Protein AF-A0A969KGZ0-F1 (afdb_monomer_lite)

Foldseek 3Di:
DPVQVVVVVPDDVVLLVVQLCLLVCQACVVVDDVVVNCVVPPDPDDPQKDKDKHKDAQQDKEKEFEDPVQLVFKWKKKWKAASSRRTPDIDIDNDGIDIDPGGRGTIMMMIIIGTPDPPFADWDWDDDDNYIYIDGD

Sequence (137 aa):
MIFYHHLLNQKNWFYLSLHWYIYSILKWQEHLPPNFVRAEYLPVGATHTEFFYDAVPAGAPINIHLDPAIVENYDVYFNVYDRSSLPISWCTLNQIDFTAPALTVKSTYLLRVRTKDQSVPQVQFTRQNYGVTIVPA

Radius of gyration: 15.12 Å; chains: 1; bounding box: 38×38×40 Å

pLDDT: mean 87.17, std 10.46, range [48.09, 96.94]

Structure (mmCIF, N/CA/C/O backbone):
data_AF-A0A969KGZ0-F1
#
_entry.id   AF-A0A969KGZ0-F1
#
loop_
_atom_site.group_PDB
_atom_site.id
_atom_site.type_symbol
_atom_site.label_atom_id
_atom_site.label_alt_id
_atom_site.label_comp_id
_atom_site.label_asym_id
_atom_site.label_entity_id
_atom_site.label_seq_id
_atom_site.pdbx_PDB_ins_code
_atom_site.Cartn_x
_atom_site.Cartn_y
_atom_site.Cartn_z
_atom_site.occupancy
_atom_site.B_iso_or_equiv
_atom_site.auth_seq_id
_atom_site.auth_comp_id
_atom_site.auth_asym_id
_atom_site.auth_atom_id
_atom_site.pdbx_PDB_model_num
ATOM 1 N N . MET A 1 1 ? -2.478 19.642 1.927 1.00 48.09 1 MET A N 1
ATOM 2 C CA . MET A 1 1 ? -2.622 18.764 3.114 1.00 48.09 1 MET A CA 1
ATOM 3 C C . MET A 1 1 ? -3.906 19.011 3.933 1.00 48.09 1 MET A C 1
ATOM 5 O O . MET A 1 1 ? -4.177 18.228 4.826 1.00 48.09 1 MET A O 1
ATOM 9 N N . ILE A 1 2 ? -4.724 20.039 3.635 1.00 48.47 2 ILE A N 1
ATOM 10 C CA . ILE A 1 2 ? -5.893 20.443 4.459 1.00 48.47 2 ILE A CA 1
ATOM 11 C C . ILE A 1 2 ? -7.194 19.682 4.105 1.00 48.47 2 ILE A C 1
ATOM 13 O O . ILE A 1 2 ? -8.065 19.513 4.950 1.00 48.47 2 ILE A O 1
ATOM 17 N N . PHE A 1 3 ? -7.322 19.163 2.880 1.00 53.72 3 PHE A N 1
ATOM 18 C CA . PHE A 1 3 ? -8.579 18.578 2.385 1.00 53.72 3 PHE A CA 1
ATOM 19 C C . PHE A 1 3 ? -9.013 17.289 3.116 1.00 53.72 3 PHE A C 1
ATOM 21 O O . PHE A 1 3 ? -10.181 17.139 3.464 1.00 53.72 3 PHE A O 1
ATOM 28 N N . TYR A 1 4 ? -8.084 16.375 3.416 1.00 56.34 4 TYR A N 1
ATOM 29 C CA . TYR A 1 4 ? -8.428 15.063 3.987 1.00 56.34 4 TYR A CA 1
ATOM 30 C C . TYR A 1 4 ? -8.767 15.087 5.482 1.00 56.34 4 TYR A C 1
ATOM 32 O O . TYR A 1 4 ? -9.544 14.254 5.947 1.00 56.34 4 TYR A O 1
ATOM 40 N N . HIS A 1 5 ? -8.274 16.081 6.228 1.00 57.88 5 HIS A N 1
ATOM 41 C CA . HIS A 1 5 ? -8.606 16.227 7.648 1.00 57.88 5 HIS A CA 1
ATOM 42 C C . HIS A 1 5 ? -10.106 16.455 7.881 1.00 57.88 5 HIS A C 1
ATOM 44 O O . HIS A 1 5 ? -10.659 15.955 8.859 1.00 57.88 5 HIS A O 1
ATOM 50 N N . HIS A 1 6 ? -10.788 17.146 6.962 1.00 59.81 6 HIS A N 1
ATOM 51 C CA . HIS A 1 6 ? -12.235 17.346 7.050 1.00 59.81 6 HIS A CA 1
ATOM 52 C C . HIS A 1 6 ? -13.035 16.065 6.769 1.00 59.81 6 HIS A C 1
ATOM 54 O O . HIS A 1 6 ? -14.076 15.868 7.389 1.00 59.81 6 HIS A O 1
ATOM 60 N N . LEU A 1 7 ? -12.542 15.179 5.896 1.00 63.97 7 LEU A N 1
ATOM 61 C CA . LEU A 1 7 ? -13.186 13.897 5.575 1.00 63.97 7 LEU A CA 1
ATOM 62 C C . LEU A 1 7 ? -13.104 12.905 6.738 1.00 63.97 7 LEU A C 1
ATOM 64 O O . LEU A 1 7 ? -14.107 12.286 7.085 1.00 63.97 7 LEU A O 1
ATOM 68 N N . LEU A 1 8 ? -11.945 12.806 7.395 1.00 65.50 8 LEU A N 1
ATOM 69 C CA . LEU A 1 8 ? -11.791 11.970 8.591 1.00 65.50 8 LEU A CA 1
ATOM 70 C C . LEU A 1 8 ? -12.700 12.433 9.742 1.00 65.50 8 LEU A C 1
ATOM 72 O O . LEU A 1 8 ? -13.220 11.600 10.479 1.00 65.50 8 LEU A O 1
ATOM 76 N N . ASN A 1 9 ? -12.965 13.738 9.855 1.00 67.38 9 ASN A N 1
ATOM 77 C CA . ASN A 1 9 ? -13.892 14.283 10.854 1.00 67.38 9 ASN A CA 1
ATOM 78 C C . ASN A 1 9 ? -15.374 13.994 10.556 1.00 67.38 9 ASN A C 1
ATOM 80 O O . ASN A 1 9 ? -16.205 14.141 11.448 1.00 67.38 9 ASN A O 1
ATOM 84 N N . GLN A 1 10 ? -15.721 13.561 9.339 1.00 69.62 10 GLN A N 1
ATOM 85 C CA . GLN A 1 10 ? -17.074 13.096 8.997 1.00 69.62 10 GLN A CA 1
ATOM 86 C C . GLN A 1 10 ? -17.260 11.588 9.209 1.00 69.62 10 GLN A C 1
ATOM 88 O O . GLN A 1 10 ? -18.325 11.042 8.906 1.00 69.62 10 GLN A O 1
ATOM 93 N N . LYS A 1 11 ? -16.243 10.905 9.749 1.00 76.06 11 LYS A N 1
ATOM 94 C CA . LYS A 1 11 ? -16.325 9.493 10.104 1.00 76.06 11 LYS A CA 1
ATOM 95 C C . LYS A 1 11 ? -17.457 9.272 11.100 1.00 76.06 11 LYS A C 1
ATOM 97 O O . LYS A 1 11 ? -17.410 9.709 12.246 1.00 76.06 11 LYS A O 1
ATOM 102 N N . ASN A 1 12 ? -18.465 8.541 10.655 1.00 80.12 12 ASN A N 1
ATOM 103 C CA . ASN A 1 12 ? -19.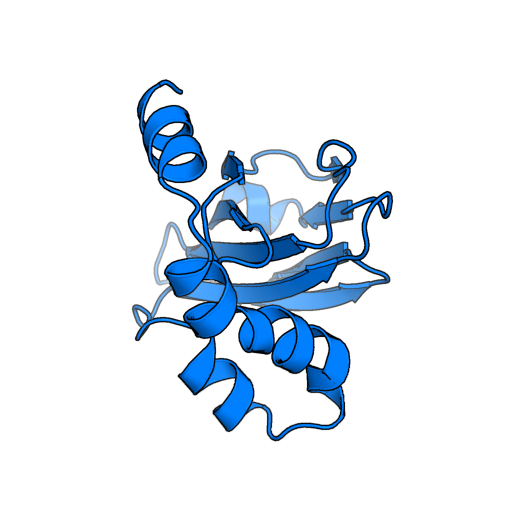613 8.158 11.455 1.00 80.12 12 ASN A CA 1
ATOM 104 C C . ASN A 1 12 ? -19.801 6.636 11.394 1.00 80.12 12 ASN A C 1
ATOM 106 O O . ASN A 1 12 ? -19.140 5.925 10.630 1.00 80.12 12 ASN A O 1
ATOM 110 N N . TRP A 1 13 ? -20.705 6.131 12.229 1.00 83.38 13 TRP A N 1
ATOM 111 C CA . TRP A 1 13 ? -21.014 4.705 12.282 1.00 83.38 13 TRP A CA 1
ATOM 112 C C . TRP A 1 13 ? -21.513 4.170 10.931 1.00 83.38 13 TRP A C 1
ATOM 114 O O . TRP A 1 13 ? -21.216 3.030 10.599 1.00 83.38 13 TRP A O 1
ATOM 124 N N . PHE A 1 14 ? -22.193 4.997 10.129 1.00 85.75 14 PHE A N 1
ATOM 125 C CA . PHE A 1 14 ? -22.711 4.620 8.816 1.00 85.75 14 PHE A CA 1
ATOM 126 C C . PHE A 1 14 ? -21.585 4.281 7.826 1.00 85.75 14 PHE A C 1
ATOM 128 O O . PHE A 1 14 ? -21.582 3.187 7.264 1.00 85.75 14 PHE A O 1
ATOM 135 N N . TYR A 1 15 ? -20.581 5.152 7.674 1.00 82.56 15 TYR A N 1
ATOM 136 C CA . TYR A 1 15 ? -19.416 4.875 6.820 1.00 82.56 15 TYR A CA 1
ATOM 137 C C . TYR A 1 15 ? -18.616 3.675 7.313 1.00 82.56 15 TYR A C 1
ATOM 139 O O . TYR A 1 15 ? -18.132 2.875 6.513 1.00 82.56 15 TYR A O 1
ATOM 147 N N . LEU A 1 16 ? -18.486 3.525 8.636 1.00 83.69 16 LEU A N 1
ATOM 148 C CA . LEU A 1 16 ? -17.863 2.337 9.200 1.00 83.69 16 LEU A CA 1
ATOM 149 C C . LEU A 1 16 ? -18.642 1.082 8.806 1.00 83.69 16 LEU A C 1
ATOM 151 O O . LEU A 1 16 ? -18.027 0.175 8.272 1.00 83.69 16 LEU 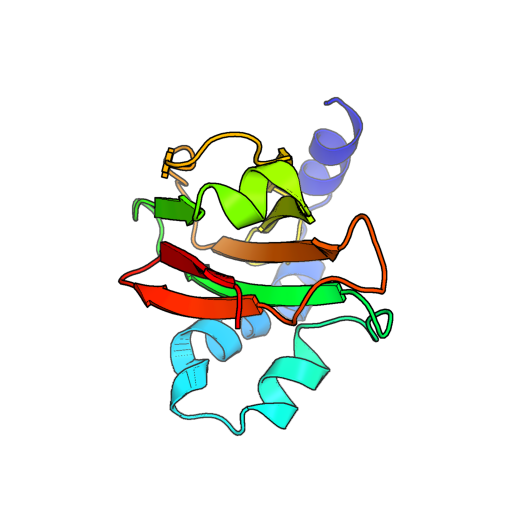A O 1
ATOM 155 N N . SER A 1 17 ? -19.959 1.032 9.008 1.00 84.69 17 SER A N 1
ATOM 156 C CA . SER A 1 17 ? -20.787 -0.123 8.647 1.00 84.69 17 SER A CA 1
ATOM 157 C C . SER A 1 17 ? -20.712 -0.461 7.160 1.00 84.69 17 SER A C 1
ATOM 159 O O . SER A 1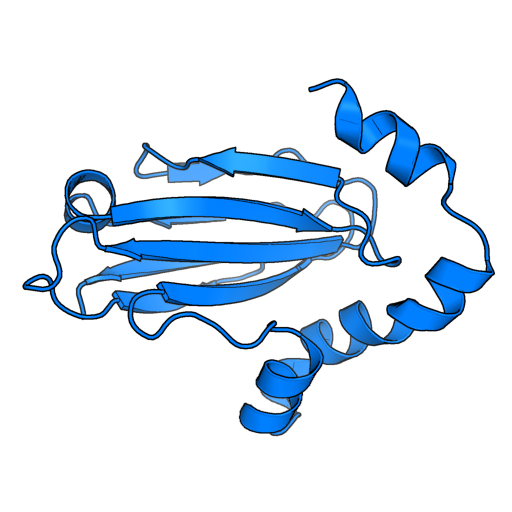 17 ? -20.603 -1.637 6.821 1.00 84.69 17 SER A O 1
ATOM 161 N N . LEU A 1 18 ? -20.717 0.551 6.288 1.00 86.75 18 LEU A N 1
ATOM 162 C CA . LEU A 1 18 ? -20.658 0.351 4.843 1.00 86.75 18 LEU A CA 1
ATOM 163 C C . LEU A 1 18 ? -19.312 -0.230 4.393 1.00 86.75 18 LEU A C 1
ATOM 165 O O . LEU A 1 18 ? -19.297 -1.137 3.573 1.00 86.75 18 LEU A O 1
ATOM 169 N N . HIS A 1 19 ? -18.192 0.249 4.940 1.00 87.12 19 HIS A N 1
ATOM 170 C CA . HIS A 1 19 ? -16.850 -0.123 4.468 1.00 87.12 19 HIS A CA 1
ATOM 171 C C . HIS A 1 19 ? -16.118 -1.140 5.349 1.00 87.12 19 HIS A C 1
ATOM 173 O O . HIS A 1 19 ? -15.042 -1.615 4.983 1.00 87.12 19 HIS A O 1
ATOM 179 N N . TRP A 1 20 ? -16.695 -1.537 6.488 1.00 86.62 20 TRP A N 1
ATOM 180 C CA . TRP A 1 20 ? -16.046 -2.424 7.460 1.00 86.62 20 TRP A CA 1
ATOM 181 C C . TRP A 1 20 ? -15.510 -3.717 6.832 1.00 86.62 20 TRP A C 1
ATOM 183 O O . TRP A 1 20 ? -14.469 -4.232 7.269 1.00 86.62 20 TRP A O 1
ATOM 193 N N . TYR A 1 21 ? -16.227 -4.227 5.825 1.00 89.75 21 TYR A N 1
ATOM 194 C CA . TYR A 1 21 ? -15.937 -5.477 5.136 1.00 89.75 21 TYR A CA 1
ATOM 195 C C . TYR A 1 21 ? -14.717 -5.393 4.205 1.00 89.75 21 TYR A C 1
ATOM 197 O O . TYR A 1 21 ? -14.072 -6.417 3.999 1.00 89.75 21 TYR A O 1
ATOM 205 N N . ILE A 1 22 ? -14.336 -4.206 3.716 1.00 91.00 22 ILE A N 1
ATOM 206 C CA . ILE A 1 22 ? -13.226 -4.026 2.763 1.00 91.00 22 ILE A CA 1
ATOM 207 C C . ILE A 1 22 ? -11.905 -4.521 3.352 1.00 91.00 22 ILE A C 1
ATOM 209 O O . ILE A 1 22 ? -11.198 -5.323 2.743 1.00 91.00 22 ILE A O 1
ATOM 213 N N . TYR A 1 23 ? -11.606 -4.117 4.590 1.00 91.81 23 TYR A N 1
ATOM 214 C CA . TYR A 1 23 ? -10.426 -4.611 5.302 1.00 91.81 23 TYR A CA 1
ATOM 215 C C . TYR A 1 23 ? -10.436 -6.140 5.428 1.00 91.81 23 TYR A C 1
ATOM 217 O O . TYR A 1 23 ? -9.398 -6.784 5.303 1.00 91.81 23 TYR A O 1
ATOM 225 N N . SER A 1 24 ? -11.607 -6.728 5.685 1.00 92.50 24 SER A N 1
ATOM 226 C CA . SER A 1 24 ? -11.751 -8.176 5.829 1.00 92.50 24 SER A CA 1
ATOM 227 C C . SER A 1 24 ? -11.526 -8.894 4.498 1.00 92.50 24 SER A C 1
ATOM 229 O O . SER A 1 24 ? -10.783 -9.869 4.479 1.00 92.50 24 SER A O 1
ATOM 231 N N . ILE A 1 25 ? -12.089 -8.393 3.393 1.00 92.88 25 ILE A N 1
ATOM 232 C CA . ILE A 1 25 ? -11.848 -8.939 2.049 1.00 92.88 25 ILE A CA 1
ATOM 233 C C . ILE A 1 25 ? -10.352 -8.937 1.740 1.00 92.88 25 ILE A C 1
ATOM 235 O O . ILE A 1 25 ? -9.807 -9.969 1.364 1.00 92.88 25 ILE A O 1
ATOM 239 N N . LEU A 1 26 ? -9.670 -7.808 1.953 1.00 91.88 26 LEU A N 1
ATOM 240 C CA . LEU A 1 26 ? -8.244 -7.704 1.653 1.00 91.88 26 LEU A CA 1
ATOM 241 C C . LEU A 1 26 ? -7.374 -8.561 2.571 1.00 91.88 26 LEU A C 1
ATOM 243 O O . LEU A 1 26 ? -6.404 -9.158 2.113 1.00 91.88 26 LEU A O 1
ATOM 247 N N . LYS A 1 27 ? -7.729 -8.674 3.853 1.00 92.38 27 LYS A N 1
ATOM 248 C CA . LYS A 1 27 ? -7.012 -9.543 4.790 1.00 92.38 27 LYS A CA 1
ATOM 249 C C . LYS A 1 27 ? -7.076 -11.017 4.374 1.00 92.38 27 LYS A C 1
ATOM 251 O O . LYS A 1 27 ? -6.123 -11.749 4.606 1.00 92.38 27 LYS A O 1
ATOM 256 N N . TRP A 1 28 ? -8.193 -11.446 3.794 1.00 90.75 28 TRP A N 1
ATOM 257 C CA . TRP A 1 28 ? -8.426 -12.833 3.390 1.00 90.75 28 TRP A CA 1
ATOM 258 C C . TRP A 1 28 ? -8.350 -13.028 1.872 1.00 90.75 28 TRP A C 1
ATOM 260 O O . TRP A 1 28 ? -8.855 -14.024 1.359 1.00 90.75 28 TRP A O 1
ATOM 270 N N . GLN A 1 29 ? -7.722 -12.099 1.145 1.00 91.06 29 GLN A N 1
ATOM 271 C CA . GLN A 1 29 ? -7.750 -12.087 -0.319 1.00 91.06 29 GLN A CA 1
ATOM 272 C C . GLN A 1 29 ? -7.132 -13.333 -0.965 1.00 91.06 29 GLN A C 1
ATOM 274 O O . GLN A 1 29 ? -7.557 -13.715 -2.046 1.00 91.06 29 GLN A O 1
ATOM 279 N N . GLU A 1 30 ? -6.196 -14.004 -0.288 1.00 88.81 30 GLU A N 1
ATOM 280 C CA . GLU A 1 30 ? -5.588 -15.265 -0.747 1.00 88.81 30 GLU A CA 1
ATOM 281 C C . GLU A 1 30 ? -6.580 -16.442 -0.772 1.00 88.81 30 GLU A C 1
ATOM 283 O O . GLU A 1 30 ? -6.362 -17.426 -1.473 1.00 88.81 30 GLU A O 1
ATOM 288 N N . HIS A 1 31 ? -7.691 -16.338 -0.037 1.00 91.56 31 HIS A N 1
ATOM 289 C CA . HIS A 1 31 ? -8.752 -17.348 0.012 1.00 91.56 31 HIS A CA 1
ATOM 290 C C . HIS A 1 31 ? -9.980 -16.974 -0.827 1.00 91.56 31 HIS A C 1
ATOM 292 O O . HIS A 1 31 ? -10.946 -17.736 -0.880 1.00 91.56 31 HIS A O 1
ATOM 298 N N . LEU A 1 32 ? -9.974 -15.795 -1.450 1.00 90.44 32 LEU A N 1
ATOM 299 C CA . LEU A 1 32 ? -11.083 -15.282 -2.244 1.00 90.44 32 LEU A CA 1
ATOM 300 C C . LEU A 1 32 ? -10.723 -15.300 -3.735 1.00 90.44 32 LEU A C 1
ATOM 302 O O . LEU A 1 32 ? -9.549 -15.209 -4.091 1.00 90.44 32 LEU A O 1
ATOM 306 N N . PRO A 1 33 ? -11.714 -15.372 -4.642 1.00 91.06 33 PRO A N 1
ATOM 307 C CA . PRO A 1 33 ? -11.451 -15.240 -6.068 1.00 91.06 33 PRO A CA 1
ATOM 308 C C . PRO A 1 33 ? -10.784 -13.884 -6.375 1.00 91.06 33 PRO A C 1
ATOM 310 O O . PRO A 1 33 ? -11.361 -12.846 -6.036 1.00 91.06 33 PRO A O 1
ATOM 313 N N . PRO A 1 34 ? -9.630 -13.846 -7.069 1.00 87.56 34 PRO A N 1
ATOM 314 C CA . PRO A 1 34 ? -8.916 -12.593 -7.337 1.00 87.56 34 PRO A CA 1
ATOM 315 C C . PRO A 1 34 ? -9.770 -11.547 -8.065 1.00 87.56 34 PRO A C 1
ATOM 317 O O . PRO A 1 34 ? -9.723 -10.361 -7.746 1.00 87.56 34 PRO A O 1
ATOM 320 N N . ASN A 1 35 ? -10.619 -11.993 -8.998 1.00 88.50 35 ASN A N 1
ATOM 321 C CA . ASN A 1 35 ? -11.530 -11.124 -9.747 1.00 88.50 35 ASN A CA 1
ATOM 322 C C . ASN A 1 35 ? -12.592 -10.467 -8.855 1.00 88.50 35 ASN A C 1
ATOM 324 O O . ASN A 1 35 ? -12.954 -9.321 -9.098 1.00 88.50 35 ASN A O 1
ATOM 328 N N . PHE A 1 36 ? -13.069 -11.172 -7.824 1.00 89.38 36 PHE A N 1
ATOM 329 C CA . PHE A 1 36 ? -14.029 -10.626 -6.864 1.00 89.38 36 PHE A CA 1
ATOM 330 C C . PHE A 1 36 ? -13.377 -9.526 -6.027 1.00 89.38 36 PHE A C 1
ATOM 332 O O . PHE A 1 36 ? -13.880 -8.409 -5.978 1.00 89.38 36 PHE A O 1
ATOM 339 N N . VAL A 1 37 ? -12.205 -9.809 -5.449 1.00 90.31 37 VAL A N 1
ATOM 340 C CA . VAL A 1 37 ? -11.453 -8.826 -4.654 1.00 90.31 37 VAL A CA 1
ATOM 341 C C . VAL A 1 37 ? -11.150 -7.574 -5.480 1.00 90.31 37 VAL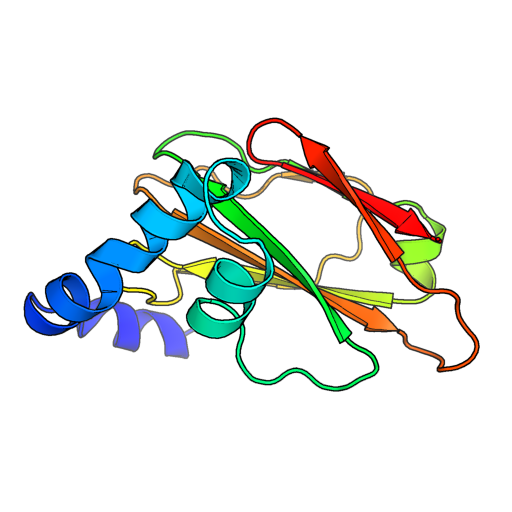 A C 1
ATOM 343 O O . VAL A 1 37 ? -11.336 -6.456 -5.005 1.00 90.31 37 VAL A O 1
ATOM 346 N N . ARG A 1 38 ? -10.721 -7.762 -6.733 1.00 89.12 38 ARG A N 1
ATOM 347 C CA . ARG A 1 38 ? -10.436 -6.671 -7.665 1.00 89.12 38 ARG A CA 1
ATOM 348 C C . ARG A 1 38 ? -11.677 -5.836 -7.977 1.00 89.12 38 ARG A C 1
ATOM 350 O O . ARG A 1 38 ? -11.571 -4.617 -7.959 1.00 89.12 38 ARG A O 1
ATOM 357 N N . ALA A 1 39 ? -12.813 -6.469 -8.266 1.00 87.88 39 ALA A N 1
ATOM 358 C CA . ALA A 1 39 ? -14.054 -5.773 -8.604 1.00 87.88 39 ALA A CA 1
ATOM 359 C C . ALA A 1 39 ? -14.624 -4.965 -7.428 1.00 87.88 39 ALA A C 1
ATOM 361 O O . ALA A 1 39 ? -15.159 -3.882 -7.640 1.00 87.88 39 ALA A O 1
ATOM 362 N N . GLU A 1 40 ? -14.485 -5.476 -6.203 1.00 89.25 40 GLU A N 1
ATOM 363 C CA . GLU A 1 40 ? -14.961 -4.796 -4.994 1.00 89.25 40 GLU A CA 1
ATOM 364 C C . GLU A 1 40 ? -14.036 -3.656 -4.554 1.00 89.25 40 GLU A C 1
ATOM 366 O O . GLU A 1 40 ? -14.500 -2.613 -4.096 1.00 89.25 40 GLU A O 1
ATOM 371 N N . TYR A 1 41 ? -12.715 -3.845 -4.654 1.00 86.94 41 TYR A N 1
ATOM 372 C CA . TYR A 1 41 ? -11.759 -2.889 -4.095 1.00 86.94 41 TYR A CA 1
ATOM 373 C C . TYR A 1 41 ? -11.288 -1.830 -5.090 1.00 86.94 41 TYR A C 1
ATOM 375 O O . TYR A 1 41 ? -11.084 -0.675 -4.709 1.00 86.94 41 TYR A O 1
ATOM 383 N N . LEU A 1 42 ? -11.063 -2.208 -6.351 1.00 87.00 42 LEU A N 1
ATOM 384 C CA . LEU A 1 42 ? -10.544 -1.273 -7.338 1.00 87.00 42 LEU A CA 1
ATOM 385 C C . LEU A 1 42 ? -11.679 -0.579 -8.090 1.00 87.00 42 LEU A C 1
ATOM 387 O O . LEU A 1 42 ? -12.585 -1.244 -8.595 1.00 87.00 42 LEU A O 1
ATOM 391 N N . PRO A 1 43 ? -11.598 0.752 -8.266 1.00 73.44 43 PRO A N 1
ATOM 392 C CA . PRO A 1 43 ? -12.420 1.407 -9.265 1.00 73.44 43 PRO A CA 1
ATOM 393 C C . PRO A 1 43 ? -12.036 0.881 -10.653 1.00 73.44 43 PRO A C 1
ATOM 395 O O . PRO A 1 43 ? -10.914 0.411 -10.867 1.00 73.44 43 PRO A O 1
ATOM 398 N N . VAL A 1 44 ? -12.948 1.008 -11.618 1.00 69.88 44 VAL A N 1
ATOM 399 C CA . VAL A 1 44 ? -12.654 0.701 -13.023 1.00 69.88 44 VAL A CA 1
ATOM 400 C C . VAL A 1 44 ? -11.434 1.526 -13.452 1.00 69.88 44 VAL A C 1
ATOM 402 O O . VAL A 1 44 ? -11.484 2.754 -13.517 1.00 69.88 44 VAL A O 1
ATOM 405 N N . GLY A 1 45 ? -10.305 0.842 -13.638 1.00 62.16 45 GLY A N 1
ATOM 406 C CA . GLY A 1 45 ? -9.005 1.460 -13.875 1.00 62.16 45 GLY A CA 1
ATOM 407 C C . GLY A 1 45 ? -8.794 1.843 -15.337 1.00 62.16 45 GLY A C 1
ATOM 408 O O . GLY A 1 45 ? -9.392 1.261 -16.240 1.00 62.16 45 GLY A O 1
ATOM 409 N N . ALA A 1 46 ? -7.902 2.805 -15.576 1.00 68.56 46 ALA A N 1
ATOM 410 C CA . ALA A 1 46 ? -7.377 3.057 -16.913 1.00 68.56 46 ALA A CA 1
ATOM 411 C C . ALA A 1 46 ? -6.465 1.894 -17.343 1.00 68.56 46 ALA A C 1
ATOM 413 O O . ALA A 1 46 ? -5.728 1.350 -16.525 1.00 68.56 46 ALA A O 1
ATOM 414 N N . THR A 1 47 ? -6.462 1.558 -18.633 1.00 68.56 47 THR A N 1
ATOM 415 C CA . THR A 1 47 ? -5.693 0.442 -19.225 1.00 68.56 47 THR A CA 1
ATOM 416 C C . THR A 1 47 ? -4.177 0.521 -19.027 1.00 68.56 47 THR A C 1
ATOM 418 O O . THR A 1 47 ? -3.494 -0.475 -19.216 1.00 68.56 47 THR A O 1
ATOM 421 N N . HIS A 1 48 ? -3.643 1.684 -18.647 1.00 75.81 48 HIS A N 1
ATOM 422 C CA . HIS A 1 48 ? -2.206 1.932 -18.461 1.00 75.81 48 HIS A CA 1
ATOM 423 C C . HIS A 1 48 ? -1.833 2.152 -16.993 1.00 75.81 48 HIS A C 1
ATOM 425 O O . HIS A 1 48 ? -0.931 2.928 -16.669 1.00 75.81 48 HIS A O 1
ATOM 431 N N . THR A 1 49 ? -2.616 1.588 -16.080 1.00 87.00 49 THR A N 1
ATOM 432 C CA . THR A 1 49 ? -2.416 1.755 -14.649 1.00 87.00 49 THR A CA 1
ATOM 433 C C . THR A 1 49 ? -2.475 0.406 -13.970 1.00 87.00 49 THR A C 1
ATOM 435 O O . THR A 1 49 ? -3.528 -0.226 -13.915 1.00 87.00 49 THR A O 1
ATOM 438 N N . GLU A 1 50 ? -1.337 0.019 -13.416 1.00 90.50 50 GLU A N 1
ATOM 439 C CA . GLU A 1 50 ? -1.221 -1.174 -12.604 1.00 90.50 50 GLU A CA 1
ATOM 440 C C . GLU A 1 50 ? -1.479 -0.828 -11.142 1.00 90.50 50 GLU A C 1
ATOM 442 O O . GLU A 1 50 ? -1.115 0.246 -10.646 1.00 90.50 50 GLU A O 1
ATOM 447 N N . PHE A 1 51 ? -2.148 -1.740 -10.450 1.00 91.62 51 PHE A N 1
ATOM 448 C CA . PHE A 1 51 ? -2.577 -1.534 -9.079 1.00 91.62 51 PHE A CA 1
ATOM 449 C C . PHE A 1 51 ? -2.076 -2.659 -8.193 1.00 91.62 51 PHE A C 1
ATOM 451 O O . PHE A 1 51 ? -2.216 -3.835 -8.520 1.00 91.62 51 PHE A O 1
ATOM 458 N N . PHE A 1 52 ? -1.581 -2.278 -7.023 1.00 93.31 52 PHE A N 1
ATOM 459 C CA . PHE A 1 52 ? -1.283 -3.204 -5.945 1.00 93.31 52 PHE A CA 1
ATOM 460 C C . PHE A 1 52 ? -1.951 -2.720 -4.669 1.00 93.31 52 PHE A C 1
ATOM 462 O O . PHE A 1 52 ? -1.995 -1.522 -4.398 1.00 93.31 52 PHE A O 1
ATOM 469 N N . TYR A 1 53 ? -2.481 -3.638 -3.873 1.00 93.81 53 TYR A N 1
ATOM 470 C CA . TYR A 1 53 ? -3.195 -3.282 -2.660 1.00 93.81 53 TYR A CA 1
ATOM 471 C C . TYR A 1 53 ? -3.110 -4.369 -1.603 1.00 93.81 53 TYR A C 1
ATOM 473 O O . TYR A 1 53 ? -3.049 -5.559 -1.915 1.00 93.81 53 TYR A O 1
ATOM 481 N N . ASP A 1 54 ? -3.139 -3.954 -0.338 1.00 94.50 54 ASP A N 1
ATOM 482 C CA . ASP A 1 54 ? -3.116 -4.884 0.785 1.00 94.50 54 ASP A CA 1
ATOM 483 C C . ASP A 1 54 ? -3.760 -4.315 2.057 1.00 94.50 54 ASP A C 1
ATOM 485 O O . ASP A 1 54 ? -3.951 -3.104 2.204 1.00 94.50 54 ASP A O 1
ATOM 489 N N . ALA A 1 55 ? -4.095 -5.211 2.987 1.00 94.56 55 ALA A N 1
ATOM 490 C CA . ALA A 1 55 ? -4.537 -4.897 4.336 1.00 94.56 55 ALA A CA 1
ATOM 491 C C . ALA A 1 55 ? -3.366 -4.954 5.323 1.00 94.56 55 ALA A C 1
ATOM 493 O O . ALA A 1 55 ? -2.555 -5.875 5.312 1.00 94.56 55 ALA A O 1
ATOM 494 N N . VAL A 1 56 ? -3.328 -3.993 6.245 1.00 93.88 56 VAL A N 1
ATOM 495 C CA . VAL A 1 56 ? -2.237 -3.833 7.210 1.00 93.88 56 VAL A CA 1
ATOM 496 C C . VAL A 1 56 ? -2.810 -3.731 8.627 1.00 93.88 56 VAL A C 1
ATOM 498 O O . VAL A 1 56 ? -3.712 -2.921 8.885 1.00 93.88 56 VAL A O 1
ATOM 501 N N . PRO A 1 57 ? -2.368 -4.580 9.571 1.00 93.25 57 PRO A N 1
ATOM 502 C CA . PRO A 1 57 ? -2.708 -4.451 10.983 1.00 93.25 57 PRO A CA 1
ATOM 503 C C . PRO A 1 57 ? -2.203 -3.136 11.586 1.00 93.25 57 PRO A C 1
ATOM 505 O O . PRO A 1 57 ? -1.215 -2.567 11.136 1.00 93.25 57 PRO A O 1
ATOM 508 N N . ALA A 1 58 ? -2.846 -2.683 12.663 1.00 93.50 58 ALA A N 1
ATOM 509 C CA . ALA A 1 58 ? -2.334 -1.556 13.437 1.00 93.50 58 ALA A CA 1
ATOM 510 C C . ALA A 1 58 ? -0.919 -1.865 13.962 1.00 93.50 58 ALA A C 1
ATOM 512 O O . ALA A 1 58 ? -0.679 -2.950 14.490 1.00 93.50 58 ALA A O 1
ATOM 513 N N . GLY A 1 59 ? -0.004 -0.910 13.819 1.00 92.12 59 GLY A N 1
ATOM 514 C CA . GLY A 1 59 ? 1.389 -1.000 14.254 1.00 92.12 59 GLY A CA 1
ATOM 515 C C . GLY A 1 59 ? 2.322 -1.757 13.306 1.00 92.12 59 GLY A C 1
ATOM 516 O O . GLY A 1 59 ? 3.530 -1.724 13.524 1.00 92.12 59 GLY A O 1
ATOM 517 N N . ALA A 1 60 ? 1.808 -2.411 12.259 1.00 91.69 60 ALA A N 1
ATOM 518 C CA . ALA A 1 60 ? 2.656 -3.082 11.278 1.00 91.69 60 ALA A CA 1
ATOM 519 C C . ALA A 1 60 ? 3.312 -2.058 10.325 1.00 91.69 60 ALA A C 1
ATOM 521 O O . ALA A 1 60 ? 2.629 -1.134 9.868 1.00 91.69 60 ALA A O 1
ATOM 522 N N . PRO A 1 61 ? 4.617 -2.194 10.019 1.00 91.94 61 PRO A N 1
ATOM 523 C CA . PRO A 1 61 ? 5.287 -1.335 9.050 1.00 91.94 61 PRO A CA 1
ATOM 524 C C . PRO A 1 61 ? 4.862 -1.696 7.623 1.00 91.94 61 PRO A C 1
ATOM 526 O O . PRO A 1 61 ? 4.647 -2.867 7.316 1.00 91.94 61 PRO A O 1
ATOM 529 N N . ILE A 1 62 ? 4.793 -0.692 6.747 1.00 95.06 62 ILE A N 1
ATOM 530 C CA . ILE A 1 62 ? 4.584 -0.887 5.307 1.00 95.06 62 ILE A CA 1
ATOM 531 C C . ILE A 1 62 ? 5.894 -0.559 4.612 1.00 95.06 62 ILE A C 1
ATOM 533 O O . ILE A 1 62 ? 6.310 0.599 4.625 1.00 95.06 62 ILE A O 1
ATOM 537 N N . ASN A 1 63 ? 6.525 -1.569 4.019 1.00 95.50 63 ASN A N 1
ATOM 538 C CA . ASN A 1 63 ? 7.788 -1.422 3.302 1.00 95.50 63 ASN A CA 1
ATOM 539 C C . ASN A 1 63 ? 7.565 -1.616 1.807 1.00 95.50 63 ASN A C 1
ATOM 541 O O . ASN A 1 63 ? 6.983 -2.613 1.381 1.00 95.50 63 ASN A O 1
ATOM 545 N N . ILE A 1 64 ? 8.018 -0.652 1.021 1.00 96.44 64 ILE A N 1
ATOM 546 C CA . ILE A 1 64 ? 7.876 -0.638 -0.426 1.00 96.44 64 ILE A CA 1
ATOM 547 C C . ILE A 1 64 ? 9.271 -0.507 -1.018 1.00 96.44 64 ILE A C 1
ATOM 549 O O . ILE A 1 64 ? 9.994 0.432 -0.689 1.00 96.44 64 ILE A O 1
ATOM 553 N N . HIS A 1 65 ? 9.620 -1.456 -1.879 1.00 96.94 65 HIS A N 1
ATOM 554 C CA . HIS A 1 65 ? 10.872 -1.465 -2.621 1.00 96.94 65 HIS A CA 1
ATOM 555 C C . HIS A 1 65 ? 10.579 -1.304 -4.112 1.00 96.94 65 HIS A C 1
ATOM 557 O O . HIS A 1 65 ? 9.783 -2.060 -4.675 1.00 96.94 65 HIS A O 1
ATOM 563 N N . LEU A 1 66 ? 11.206 -0.323 -4.747 1.00 96.00 66 LEU A N 1
ATOM 564 C CA . LEU A 1 66 ? 11.067 -0.010 -6.162 1.00 96.00 66 LEU A CA 1
ATOM 565 C C . LEU A 1 66 ? 12.388 -0.287 -6.870 1.00 96.00 66 LEU A C 1
ATOM 567 O O . LEU A 1 66 ? 13.416 0.269 -6.491 1.00 96.00 66 LEU A O 1
ATOM 571 N N . ASP A 1 67 ? 12.352 -1.077 -7.939 1.00 94.94 67 ASP A N 1
ATOM 572 C CA . ASP A 1 67 ? 13.495 -1.177 -8.843 1.00 94.94 67 ASP A CA 1
ATOM 573 C C . ASP A 1 67 ? 13.844 0.214 -9.431 1.00 94.94 67 ASP A C 1
ATOM 575 O O . ASP A 1 67 ? 12.929 1.003 -9.707 1.00 94.94 67 ASP A O 1
ATOM 579 N N . PRO A 1 68 ? 15.131 0.552 -9.647 1.00 93.31 68 PRO A N 1
ATOM 580 C CA . PRO A 1 68 ? 15.527 1.830 -10.242 1.00 93.31 68 PRO A CA 1
ATOM 581 C C . PRO A 1 68 ? 14.786 2.168 -11.545 1.00 93.31 68 PRO A C 1
ATOM 583 O O . PRO A 1 68 ? 14.370 3.313 -11.735 1.00 93.31 68 PRO A O 1
ATOM 586 N N . ALA A 1 69 ? 14.518 1.175 -12.399 1.00 91.62 69 ALA A N 1
ATOM 587 C CA . ALA A 1 69 ? 13.771 1.376 -13.637 1.00 91.62 69 ALA A CA 1
ATOM 588 C C . ALA A 1 69 ? 12.309 1.786 -13.386 1.00 91.62 69 ALA A C 1
ATOM 590 O O . ALA A 1 69 ? 11.717 2.482 -14.216 1.00 91.62 69 ALA A O 1
ATOM 591 N N . ILE A 1 70 ? 11.722 1.401 -12.244 1.00 93.06 70 ILE A N 1
ATOM 592 C CA . ILE A 1 70 ? 10.388 1.856 -11.836 1.00 93.06 70 ILE A CA 1
ATOM 593 C C . ILE A 1 70 ? 10.415 3.346 -11.492 1.00 93.06 70 ILE A C 1
ATOM 595 O O . ILE A 1 70 ? 9.564 4.099 -11.963 1.00 93.06 70 ILE A O 1
ATOM 599 N N . VAL A 1 71 ? 11.407 3.788 -10.716 1.00 92.69 71 VAL A N 1
ATOM 600 C CA . VAL A 1 71 ? 11.545 5.198 -10.312 1.00 92.69 71 VAL A CA 1
ATOM 601 C C . VAL A 1 71 ? 11.731 6.110 -11.533 1.00 92.69 71 VAL A C 1
ATOM 603 O O . VAL A 1 71 ? 11.155 7.201 -11.607 1.00 92.69 71 VAL A O 1
ATOM 606 N N . GLU A 1 72 ? 12.496 5.653 -12.524 1.00 91.06 72 GLU A N 1
ATOM 607 C CA . GLU A 1 72 ? 12.761 6.407 -13.749 1.00 91.06 72 GLU A CA 1
ATOM 608 C C . GLU A 1 72 ? 11.533 6.486 -14.664 1.00 91.06 72 GLU A C 1
ATOM 610 O O . GLU A 1 72 ? 11.143 7.580 -15.088 1.00 91.06 72 GLU A O 1
ATOM 615 N N . ASN A 1 73 ? 10.869 5.357 -14.920 1.00 91.56 73 ASN A N 1
ATOM 616 C CA . ASN A 1 73 ? 9.899 5.245 -16.014 1.00 91.56 73 ASN A CA 1
ATOM 617 C C . ASN A 1 73 ? 8.428 5.343 -15.581 1.00 91.56 73 ASN A C 1
ATOM 619 O O . ASN A 1 73 ? 7.546 5.433 -16.437 1.00 91.56 73 ASN A O 1
ATOM 623 N N . TYR A 1 74 ? 8.141 5.363 -14.276 1.00 92.81 74 TYR A N 1
ATOM 624 C CA . TYR A 1 74 ? 6.773 5.316 -13.761 1.00 92.81 74 TYR A CA 1
ATOM 625 C C . TYR A 1 74 ? 6.496 6.406 -12.733 1.00 92.81 74 TYR A C 1
ATOM 627 O O . TYR A 1 74 ? 7.378 6.872 -12.014 1.00 92.81 74 TYR A O 1
ATOM 635 N N . ASP A 1 75 ? 5.228 6.795 -12.657 1.00 93.75 75 ASP A N 1
ATOM 636 C CA . ASP A 1 75 ? 4.672 7.563 -11.554 1.00 93.75 75 ASP A CA 1
ATOM 637 C C . ASP A 1 75 ? 3.998 6.597 -10.576 1.00 93.75 75 ASP A C 1
ATOM 639 O O . ASP A 1 75 ? 2.992 5.952 -10.901 1.00 93.75 75 ASP A O 1
ATOM 643 N N . VAL A 1 76 ? 4.549 6.499 -9.365 1.00 95.31 76 VAL A N 1
ATOM 644 C CA . VAL A 1 76 ? 4.036 5.622 -8.308 1.00 95.31 76 VAL A CA 1
ATOM 645 C C . VAL A 1 76 ? 3.322 6.457 -7.250 1.00 95.31 76 VAL A C 1
ATOM 647 O O . VAL A 1 76 ? 3.926 7.298 -6.584 1.00 95.31 76 VAL A O 1
ATOM 650 N N . TYR A 1 77 ? 2.026 6.215 -7.069 1.00 95.25 77 TYR A N 1
ATOM 651 C CA . TYR A 1 77 ? 1.210 6.870 -6.047 1.00 95.25 77 TYR A CA 1
ATOM 652 C C . TYR A 1 77 ? 0.852 5.880 -4.950 1.00 95.25 77 TYR A C 1
ATOM 654 O O . TYR A 1 77 ? 0.275 4.831 -5.229 1.00 95.25 77 TYR A O 1
ATOM 662 N N . PHE A 1 78 ? 1.127 6.249 -3.707 1.00 95.44 78 PHE A N 1
ATOM 663 C CA . PHE A 1 78 ? 0.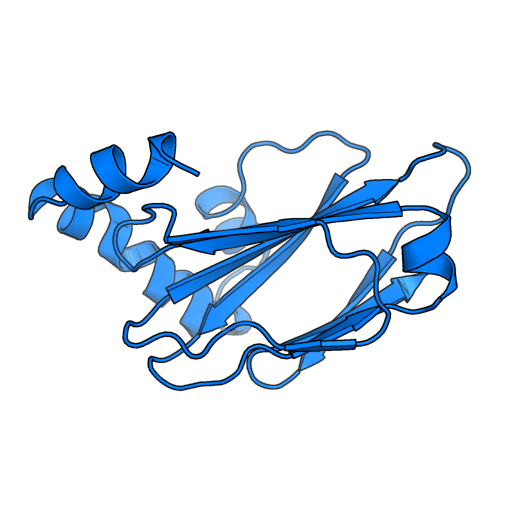781 5.491 -2.517 1.00 95.44 78 PHE A CA 1
ATOM 664 C C . PHE A 1 78 ? -0.355 6.185 -1.771 1.00 95.44 78 PHE A C 1
ATOM 666 O O . PHE A 1 78 ? -0.272 7.379 -1.489 1.00 95.44 78 PHE A O 1
ATOM 673 N N . ASN A 1 79 ? -1.412 5.442 -1.452 1.00 94.75 79 ASN A N 1
ATOM 674 C CA . ASN A 1 79 ? -2.552 5.917 -0.672 1.00 94.75 79 ASN A CA 1
ATOM 675 C C . ASN A 1 79 ? -2.833 4.943 0.466 1.00 94.75 79 ASN A C 1
ATOM 677 O O . ASN A 1 79 ? -2.787 3.731 0.267 1.00 94.75 79 ASN A O 1
ATOM 681 N N . VAL A 1 80 ? -3.175 5.474 1.635 1.00 94.25 80 VAL A N 1
ATOM 682 C CA . VAL A 1 80 ? -3.575 4.700 2.811 1.00 94.25 80 VAL A CA 1
ATOM 683 C C . VAL A 1 80 ? -4.981 5.104 3.212 1.00 94.25 80 VAL A C 1
ATOM 685 O O . VAL A 1 80 ? -5.281 6.294 3.318 1.00 94.25 80 VAL A O 1
ATOM 688 N N . TYR A 1 81 ? -5.815 4.113 3.505 1.00 93.06 81 TYR A N 1
ATOM 689 C CA . TYR A 1 81 ? -7.185 4.288 3.961 1.00 93.06 81 TYR A CA 1
ATOM 690 C C . TYR A 1 81 ? -7.410 3.586 5.296 1.00 93.06 81 TYR A C 1
ATOM 692 O O . TYR A 1 81 ? -6.853 2.516 5.557 1.00 93.06 81 TYR A O 1
ATOM 700 N N . ASP A 1 82 ? -8.258 4.171 6.135 1.00 91.00 82 ASP A N 1
ATOM 701 C CA . ASP A 1 82 ? -8.714 3.536 7.365 1.00 91.00 82 ASP A CA 1
ATOM 702 C C . ASP A 1 82 ? -9.780 2.456 7.081 1.00 91.00 82 ASP A C 1
ATOM 704 O O . ASP A 1 82 ? -10.157 2.186 5.939 1.00 91.00 82 ASP A O 1
ATOM 708 N N . ARG A 1 83 ? -10.304 1.818 8.135 1.00 89.44 83 ARG A N 1
ATOM 709 C CA . ARG A 1 83 ? -11.376 0.810 8.004 1.00 89.44 83 ARG A CA 1
ATOM 710 C C . ARG A 1 83 ? -12.697 1.331 7.436 1.00 89.44 83 ARG A C 1
ATOM 712 O O . ARG A 1 83 ? -13.541 0.516 7.079 1.00 89.44 83 ARG A O 1
ATOM 719 N N . SER A 1 84 ? -12.901 2.640 7.421 1.00 88.88 84 SER A N 1
ATOM 720 C CA . SER A 1 84 ? -14.067 3.283 6.822 1.00 88.88 84 SER A CA 1
ATOM 721 C C . SER A 1 84 ? -13.796 3.687 5.368 1.00 88.88 84 SER A C 1
ATOM 723 O O . SER A 1 84 ? -14.572 4.454 4.809 1.00 88.88 84 SER A O 1
ATOM 725 N N . SER A 1 85 ? -12.697 3.202 4.770 1.00 88.25 85 SER A N 1
ATOM 726 C CA . SER A 1 85 ? -12.211 3.595 3.442 1.00 88.25 85 SER A CA 1
ATOM 727 C C . SER A 1 85 ? -11.954 5.101 3.314 1.00 88.25 85 SER A C 1
ATOM 729 O O . SER A 1 85 ? -11.929 5.642 2.210 1.00 88.25 85 SER A O 1
ATOM 731 N N . LEU A 1 86 ? -11.726 5.791 4.438 1.00 89.00 86 LEU A N 1
ATOM 732 C CA . LEU A 1 86 ? -11.393 7.208 4.441 1.00 89.00 86 LEU A CA 1
ATOM 733 C C . LEU A 1 86 ? -9.875 7.383 4.319 1.00 89.00 86 LEU A C 1
A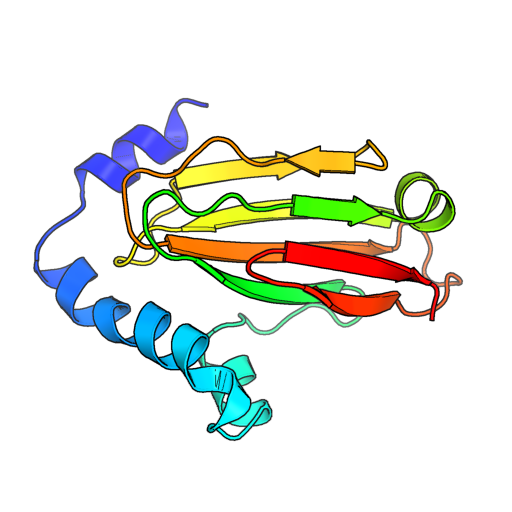TOM 735 O O . LEU A 1 86 ? -9.120 6.688 5.004 1.00 89.00 86 LEU A O 1
ATOM 739 N N . PRO A 1 87 ? -9.406 8.307 3.466 1.00 90.38 87 PRO A N 1
ATOM 740 C CA . PRO A 1 87 ? -7.982 8.530 3.241 1.00 90.38 87 PRO A CA 1
ATOM 741 C C . PRO A 1 87 ? -7.296 9.049 4.511 1.00 90.38 87 PRO A C 1
ATOM 743 O O . PRO A 1 87 ? -7.677 10.083 5.059 1.00 90.38 87 PRO A O 1
ATOM 746 N N . ILE A 1 88 ? -6.261 8.336 4.953 1.00 90.44 88 ILE A N 1
ATOM 747 C CA . ILE A 1 88 ? -5.375 8.723 6.058 1.00 90.44 88 ILE A CA 1
ATOM 748 C C . ILE A 1 88 ? -4.219 9.562 5.517 1.00 90.44 88 ILE A C 1
ATOM 750 O O . ILE A 1 88 ? -3.933 10.648 6.019 1.00 90.44 88 ILE A O 1
ATOM 754 N N . SER A 1 89 ? -3.532 9.050 4.498 1.00 91.38 89 SER A N 1
ATOM 755 C CA . SER A 1 89 ? -2.345 9.679 3.930 1.00 91.38 89 SER A CA 1
ATOM 756 C C . SER A 1 89 ? -2.153 9.269 2.477 1.00 91.38 89 SER A C 1
ATOM 758 O O . SER A 1 89 ? -2.685 8.259 2.014 1.00 91.38 89 SER A O 1
ATOM 760 N N . TRP A 1 90 ? -1.392 10.080 1.751 1.00 93.81 90 TRP A N 1
ATOM 761 C CA . TRP A 1 90 ? -0.959 9.764 0.401 1.00 93.81 90 TRP A CA 1
ATOM 762 C C . TRP A 1 90 ? 0.380 10.439 0.110 1.00 93.81 90 TRP A C 1
ATOM 764 O O . TRP A 1 90 ? 0.694 11.484 0.688 1.00 93.81 90 TRP A O 1
ATOM 774 N N . CYS A 1 91 ? 1.154 9.855 -0.796 1.00 94.00 91 CYS A N 1
ATOM 775 C CA . CYS A 1 91 ? 2.360 10.461 -1.347 1.00 94.00 91 CYS A CA 1
ATOM 776 C C . CYS A 1 91 ? 2.694 9.864 -2.719 1.00 94.00 91 CYS A C 1
ATOM 778 O O . CYS A 1 91 ? 2.161 8.831 -3.126 1.00 94.00 91 CYS A O 1
ATOM 780 N N . THR A 1 92 ? 3.585 10.532 -3.444 1.00 96.00 92 THR A N 1
ATOM 781 C CA . THR A 1 92 ? 4.269 9.966 -4.611 1.00 96.00 92 THR A CA 1
ATOM 782 C C . THR A 1 92 ? 5.578 9.334 -4.168 1.00 96.00 92 THR A C 1
ATOM 784 O O . THR A 1 92 ? 6.314 9.947 -3.393 1.00 96.00 92 THR A O 1
ATOM 787 N N . LEU A 1 93 ? 5.881 8.143 -4.674 1.00 95.12 93 LEU A N 1
ATOM 788 C CA . LEU A 1 93 ? 7.134 7.455 -4.393 1.00 95.12 93 LEU A CA 1
ATOM 789 C C . LEU A 1 93 ? 8.132 7.731 -5.516 1.00 95.12 93 LEU A C 1
ATOM 791 O O . LEU A 1 93 ? 7.852 7.473 -6.682 1.00 95.12 93 LEU A O 1
ATOM 795 N N . ASN A 1 94 ? 9.284 8.280 -5.146 1.00 93.19 94 ASN A N 1
ATOM 796 C CA . ASN A 1 94 ? 10.384 8.650 -6.041 1.00 93.19 94 ASN A CA 1
ATOM 797 C C . ASN A 1 94 ? 11.746 8.145 -5.529 1.00 93.19 94 ASN A C 1
ATOM 799 O O . ASN A 1 94 ? 12.791 8.609 -5.974 1.00 93.19 94 ASN A O 1
ATOM 803 N N . GLN A 1 95 ? 11.723 7.220 -4.572 1.00 94.00 95 GLN A N 1
ATOM 804 C CA . GLN A 1 95 ? 12.890 6.625 -3.929 1.00 94.00 95 GLN A CA 1
ATOM 805 C C . GLN A 1 95 ? 12.756 5.103 -3.950 1.00 94.00 95 GLN A C 1
ATOM 807 O O . GLN A 1 95 ? 11.638 4.589 -3.913 1.00 94.00 95 GLN A O 1
ATOM 812 N N . ILE A 1 96 ? 13.895 4.412 -4.013 1.00 96.19 96 ILE A N 1
ATOM 813 C CA . ILE A 1 96 ? 13.986 2.947 -4.105 1.00 96.19 96 ILE A CA 1
ATOM 814 C C . ILE A 1 96 ? 13.349 2.290 -2.880 1.00 96.19 96 ILE A C 1
ATOM 816 O O . ILE A 1 96 ? 12.491 1.429 -3.023 1.00 96.19 96 ILE A O 1
ATOM 820 N N . ASP A 1 97 ? 13.716 2.738 -1.683 1.00 96.38 97 ASP A N 1
ATOM 821 C CA . ASP A 1 97 ? 13.183 2.211 -0.432 1.00 96.38 97 ASP A CA 1
ATOM 822 C C . ASP A 1 97 ? 12.265 3.230 0.228 1.00 96.38 97 ASP A C 1
ATOM 824 O O . ASP A 1 97 ? 12.639 4.379 0.469 1.00 96.38 97 ASP A O 1
ATOM 828 N N . PHE A 1 98 ? 11.053 2.799 0.556 1.00 95.50 98 PHE A N 1
ATOM 829 C CA . PHE A 1 98 ? 10.091 3.610 1.279 1.00 95.50 98 PHE A CA 1
ATOM 830 C C . PHE A 1 98 ? 9.447 2.810 2.404 1.00 95.50 98 PHE A C 1
ATOM 832 O O . PHE A 1 98 ? 8.834 1.767 2.181 1.00 95.50 98 PHE A O 1
ATOM 839 N N . THR A 1 99 ? 9.514 3.360 3.612 1.00 94.94 99 THR A N 1
ATOM 840 C CA . THR A 1 99 ? 8.766 2.862 4.764 1.00 94.94 99 THR A CA 1
ATOM 841 C C . THR A 1 99 ? 7.690 3.872 5.128 1.00 94.94 99 THR A C 1
ATOM 843 O O . THR A 1 99 ? 7.987 5.029 5.437 1.00 94.94 99 THR A O 1
ATOM 846 N N . ALA A 1 100 ? 6.428 3.445 5.104 1.00 92.38 100 ALA A N 1
ATOM 847 C CA . ALA A 1 100 ? 5.332 4.305 5.521 1.00 92.38 100 ALA A CA 1
ATOM 848 C C . ALA A 1 100 ? 5.383 4.559 7.041 1.00 92.38 100 ALA A C 1
ATOM 850 O O . ALA A 1 100 ? 5.795 3.676 7.802 1.00 92.38 100 ALA A O 1
ATOM 851 N N . PRO A 1 101 ? 4.908 5.726 7.515 1.00 89.50 101 PRO A N 1
ATOM 852 C CA . PRO A 1 101 ? 4.762 5.985 8.942 1.00 89.50 101 PRO A CA 1
ATOM 853 C C . PRO A 1 101 ? 3.914 4.913 9.634 1.00 89.50 101 PRO A C 1
ATOM 855 O O . PRO A 1 101 ? 2.935 4.423 9.066 1.00 89.50 101 PRO A O 1
ATOM 858 N N . ALA A 1 102 ? 4.259 4.588 10.881 1.00 88.25 102 ALA A N 1
ATOM 859 C CA . ALA A 1 102 ? 3.510 3.620 11.672 1.00 88.25 102 ALA A CA 1
ATOM 860 C C . ALA A 1 102 ? 2.042 4.055 11.830 1.00 88.25 102 ALA A C 1
ATOM 862 O O . ALA A 1 102 ? 1.744 5.163 12.281 1.00 88.25 102 ALA A O 1
ATOM 863 N N . LEU A 1 103 ? 1.120 3.162 11.474 1.00 90.25 103 LEU A N 1
ATOM 864 C CA . LEU A 1 103 ? -0.318 3.405 11.552 1.00 90.25 103 LEU A CA 1
ATOM 865 C C . LEU A 1 103 ? -0.861 2.863 12.873 1.00 90.25 103 LEU A C 1
ATOM 867 O O . LEU A 1 103 ? -0.646 1.704 13.210 1.00 90.25 103 LEU A O 1
ATOM 871 N N . THR A 1 104 ? -1.618 3.665 13.617 1.00 90.88 104 THR A N 1
ATOM 872 C CA . THR A 1 104 ? -2.220 3.245 14.900 1.00 90.88 104 THR A CA 1
ATOM 873 C C . THR A 1 104 ? -3.542 2.493 14.735 1.00 90.88 104 THR A C 1
ATOM 875 O O . THR A 1 104 ? -4.114 2.003 15.707 1.00 90.88 104 THR A O 1
ATOM 878 N N . VAL A 1 105 ? -4.038 2.382 13.503 1.00 90.88 105 VAL A N 1
ATOM 879 C CA . VAL A 1 105 ? -5.315 1.751 13.166 1.00 90.88 105 VAL A CA 1
ATOM 880 C C . VAL A 1 105 ? -5.114 0.684 12.097 1.00 90.88 105 VAL A C 1
ATOM 882 O O . VAL A 1 105 ? -4.146 0.715 11.343 1.00 90.88 105 VAL A O 1
ATOM 885 N N . LYS A 1 106 ? -6.044 -0.276 12.039 1.00 94.19 106 LYS A N 1
ATOM 886 C CA . LYS A 1 106 ? -6.134 -1.215 10.915 1.00 94.19 106 LYS A CA 1
ATOM 887 C C . LYS A 1 106 ? -6.454 -0.433 9.649 1.00 94.19 106 LYS A C 1
ATOM 889 O O . LYS A 1 106 ? -7.431 0.320 9.638 1.00 94.19 106 LYS A O 1
ATOM 894 N N . SER A 1 107 ? -5.679 -0.679 8.608 1.00 94.06 107 SER A N 1
ATOM 895 C CA . SER A 1 107 ? -5.717 0.122 7.392 1.00 94.06 107 SER A CA 1
ATOM 896 C C . SER A 1 107 ? -5.601 -0.753 6.159 1.00 94.06 107 SER A C 1
ATOM 898 O O . SER A 1 107 ? -5.275 -1.938 6.230 1.00 94.06 107 SER A O 1
ATOM 900 N N . THR A 1 108 ? -5.880 -0.150 5.020 1.00 95.00 108 THR A N 1
ATOM 901 C CA . THR A 1 108 ? -5.609 -0.713 3.700 1.00 95.00 108 THR A CA 1
ATOM 902 C C . THR A 1 108 ? -4.753 0.285 2.940 1.00 95.00 108 THR A C 1
ATOM 904 O O . THR A 1 108 ? -4.819 1.484 3.221 1.00 95.00 108 THR A O 1
ATOM 907 N N . TYR A 1 109 ? -3.926 -0.182 2.014 1.00 94.94 109 TYR A N 1
ATOM 908 C CA . TYR A 1 109 ? -3.202 0.714 1.123 1.00 94.94 109 TYR A CA 1
ATOM 909 C C . TYR A 1 109 ? -3.401 0.333 -0.334 1.00 94.94 109 TYR A C 1
ATOM 911 O O . TYR A 1 109 ? -3.734 -0.804 -0.667 1.00 94.94 109 TYR A O 1
ATOM 919 N N . LEU A 1 110 ? -3.223 1.328 -1.192 1.00 94.75 110 LEU A N 1
ATOM 920 C CA . LEU A 1 110 ? -3.316 1.221 -2.634 1.00 94.75 110 LEU A CA 1
ATOM 921 C C . LEU A 1 110 ? -2.101 1.902 -3.252 1.00 94.75 110 LEU A C 1
ATOM 923 O O . LEU A 1 110 ? -1.884 3.105 -3.080 1.00 94.75 110 LEU A O 1
ATOM 927 N N . LEU A 1 111 ? -1.344 1.120 -4.004 1.00 94.75 111 LEU A N 1
ATOM 928 C CA . LEU A 1 111 ? -0.341 1.587 -4.934 1.00 94.75 111 LEU A CA 1
ATOM 929 C C . LEU A 1 111 ? -0.941 1.653 -6.325 1.00 94.75 111 LEU A C 1
ATOM 931 O O . LEU A 1 111 ? -1.572 0.709 -6.801 1.00 94.75 111 LEU A O 1
ATOM 935 N N . ARG A 1 112 ? -0.715 2.787 -6.972 1.00 93.75 112 ARG A N 1
ATOM 936 C CA . ARG A 1 112 ? -1.061 3.022 -8.362 1.00 93.75 112 ARG A CA 1
ATOM 937 C C . ARG A 1 112 ? 0.223 3.306 -9.120 1.00 93.75 112 ARG A C 1
ATOM 939 O O . ARG A 1 112 ? 0.845 4.337 -8.876 1.00 93.75 112 ARG A O 1
ATOM 946 N N . VAL A 1 113 ? 0.593 2.408 -10.022 1.00 92.88 113 VAL A N 1
ATOM 947 C CA . VAL A 1 113 ? 1.793 2.503 -10.850 1.00 92.88 113 VAL A CA 1
ATOM 948 C C . VAL A 1 113 ? 1.356 2.842 -12.265 1.00 92.88 113 VAL A C 1
ATOM 950 O O . VAL A 1 113 ? 0.647 2.077 -12.917 1.00 92.88 113 VAL A O 1
ATOM 953 N N . ARG A 1 114 ? 1.725 4.033 -12.726 1.00 91.19 114 ARG A N 1
ATOM 954 C CA . ARG A 1 114 ? 1.373 4.529 -14.054 1.00 91.19 114 ARG A CA 1
ATOM 955 C C . ARG A 1 114 ? 2.641 4.712 -14.866 1.00 91.19 114 ARG A C 1
ATOM 957 O O . ARG A 1 114 ? 3.561 5.375 -14.403 1.00 91.19 114 ARG A O 1
ATOM 964 N N . THR A 1 115 ? 2.676 4.169 -16.077 1.00 89.38 115 THR A N 1
ATOM 965 C CA . THR A 1 115 ? 3.809 4.414 -16.974 1.00 89.38 115 THR A CA 1
ATOM 966 C C . THR A 1 115 ? 3.834 5.865 -17.467 1.00 89.38 115 THR A C 1
ATOM 968 O O . THR A 1 115 ? 2.779 6.446 -17.753 1.00 89.38 115 THR A O 1
ATOM 971 N N . LYS A 1 116 ? 5.035 6.445 -17.580 1.00 87.44 116 LYS A N 1
ATOM 972 C CA . LYS A 1 116 ? 5.259 7.748 -18.226 1.00 87.44 116 LYS A CA 1
ATOM 973 C C . LYS A 1 116 ? 5.225 7.634 -19.751 1.00 87.44 116 LYS A C 1
ATOM 975 O O . LYS A 1 116 ? 4.833 8.590 -20.416 1.00 87.44 116 LYS A O 1
ATOM 980 N N . ASP A 1 117 ? 5.577 6.465 -20.288 1.00 83.19 117 ASP A N 1
ATOM 981 C CA . ASP A 1 117 ? 5.563 6.167 -21.720 1.00 83.19 117 ASP A CA 1
ATOM 982 C C . ASP A 1 117 ? 4.856 4.827 -21.999 1.00 83.19 117 ASP A C 1
ATOM 984 O O . ASP A 1 117 ? 5.099 3.805 -21.361 1.00 83.19 117 ASP A O 1
ATOM 988 N N . GLN A 1 118 ? 3.949 4.821 -22.972 1.00 70.81 118 GLN A N 1
ATOM 989 C CA . GLN A 1 118 ? 3.155 3.651 -23.351 1.00 70.81 118 GLN A CA 1
ATOM 990 C C . GLN A 1 118 ? 3.994 2.511 -23.952 1.00 70.81 118 GLN A C 1
ATOM 992 O O . GLN A 1 118 ? 3.479 1.404 -24.094 1.00 70.81 118 GLN A O 1
ATOM 997 N N . SER A 1 119 ? 5.258 2.772 -24.299 1.00 70.56 119 SER A N 1
ATOM 998 C CA . SER A 1 119 ? 6.211 1.776 -24.803 1.00 70.56 119 SER A CA 1
ATOM 999 C C . SER A 1 119 ? 6.860 0.910 -23.709 1.00 70.56 119 SER A C 1
ATOM 1001 O O . SER A 1 119 ? 7.466 -0.117 -24.016 1.00 70.56 119 SER A O 1
ATOM 1003 N N . VAL A 1 120 ? 6.739 1.312 -22.440 1.00 69.25 120 VAL A N 1
ATOM 1004 C CA . VAL A 1 120 ? 7.401 0.667 -21.298 1.00 69.25 120 VAL A CA 1
ATOM 1005 C C . VAL A 1 120 ? 6.653 -0.623 -20.912 1.00 69.25 120 VAL A C 1
ATOM 1007 O O . VAL A 1 120 ? 5.418 -0.637 -20.968 1.00 69.25 120 VAL A O 1
ATOM 1010 N N . PRO A 1 121 ? 7.364 -1.711 -20.539 1.00 69.88 121 PRO A N 1
ATOM 1011 C CA . PRO A 1 121 ? 6.758 -2.987 -20.146 1.00 69.88 121 PRO A CA 1
ATOM 1012 C C . PRO A 1 121 ? 5.759 -2.860 -18.986 1.00 69.88 121 PRO A C 1
ATOM 1014 O O . PRO A 1 121 ? 5.633 -1.829 -18.337 1.00 69.88 121 PRO A O 1
ATOM 1017 N N . GLN A 1 122 ? 5.008 -3.928 -18.727 1.00 81.56 122 GLN A N 1
ATOM 1018 C CA . GLN A 1 122 ? 4.163 -4.023 -17.532 1.00 81.56 122 GLN A CA 1
ATOM 1019 C C . GLN A 1 122 ? 5.035 -4.080 -16.262 1.00 81.56 122 GLN A C 1
ATOM 1021 O O . GLN A 1 122 ? 6.259 -4.155 -16.344 1.00 81.56 122 GLN A O 1
ATOM 1026 N N . VAL A 1 123 ? 4.421 -4.059 -15.078 1.00 89.31 123 VAL A N 1
ATOM 1027 C CA . VAL A 1 123 ? 5.142 -4.246 -13.807 1.00 89.31 123 VAL A CA 1
ATOM 1028 C C . VAL A 1 123 ? 4.726 -5.544 -13.135 1.00 89.31 123 VAL A C 1
ATOM 1030 O O . VAL A 1 123 ? 3.582 -5.980 -13.252 1.00 89.31 123 VAL A O 1
ATOM 1033 N N . GLN A 1 124 ? 5.652 -6.150 -12.403 1.00 91.75 124 GLN A N 1
ATOM 1034 C CA . GLN A 1 124 ? 5.385 -7.283 -11.529 1.00 91.75 124 GLN A CA 1
ATOM 1035 C C . GLN A 1 124 ? 5.457 -6.832 -10.073 1.00 91.75 124 GLN A C 1
ATOM 1037 O O . GLN A 1 124 ? 6.337 -6.064 -9.672 1.00 91.75 124 GLN A O 1
ATOM 1042 N N . PHE A 1 125 ? 4.520 -7.336 -9.272 1.00 93.19 125 PHE A N 1
ATOM 1043 C CA . PHE A 1 125 ? 4.460 -7.081 -7.840 1.00 93.19 125 PHE A CA 1
ATOM 1044 C C . PHE A 1 125 ? 4.755 -8.361 -7.073 1.00 93.19 125 PHE A C 1
ATOM 1046 O O . PHE A 1 125 ? 4.040 -9.354 -7.210 1.00 93.19 125 PHE A O 1
ATOM 1053 N N . THR A 1 126 ? 5.743 -8.304 -6.190 1.00 93.50 126 THR A N 1
ATOM 1054 C CA . THR A 1 126 ? 6.026 -9.378 -5.240 1.00 93.50 126 THR A CA 1
ATOM 1055 C C . THR A 1 126 ? 5.577 -8.930 -3.863 1.00 93.50 126 THR A C 1
ATOM 1057 O O . THR A 1 126 ? 6.208 -8.075 -3.238 1.00 93.50 126 THR A O 1
ATOM 1060 N N . ARG A 1 127 ? 4.461 -9.495 -3.389 1.00 91.50 127 ARG A N 1
ATOM 1061 C CA . ARG A 1 127 ? 3.957 -9.245 -2.037 1.00 91.50 127 ARG A CA 1
ATOM 1062 C C . ARG A 1 127 ? 4.969 -9.731 -1.002 1.00 91.50 127 ARG A C 1
ATOM 1064 O O . ARG A 1 127 ? 5.469 -10.850 -1.079 1.00 91.50 127 ARG A O 1
ATOM 1071 N N . GLN A 1 128 ? 5.214 -8.895 -0.006 1.00 86.12 128 GLN A N 1
ATOM 1072 C CA . GLN A 1 128 ? 5.974 -9.213 1.196 1.00 86.12 128 GLN A CA 1
ATOM 1073 C C . GLN A 1 128 ? 5.096 -8.938 2.417 1.00 86.12 128 GLN A C 1
ATOM 1075 O O . GLN A 1 128 ? 4.010 -8.376 2.295 1.00 86.12 128 GLN A O 1
ATOM 1080 N N . ASN A 1 129 ? 5.540 -9.341 3.605 1.00 85.38 129 ASN A N 1
ATOM 1081 C CA . ASN A 1 129 ? 4.759 -9.177 4.830 1.00 85.38 129 ASN A CA 1
ATOM 1082 C C . ASN A 1 129 ? 4.398 -7.693 5.066 1.00 85.38 129 ASN A C 1
ATOM 1084 O O . ASN A 1 129 ? 5.253 -6.907 5.472 1.00 85.38 129 ASN A O 1
ATOM 1088 N N . TYR A 1 130 ? 3.145 -7.325 4.766 1.00 85.25 130 TYR A N 1
ATOM 1089 C CA . TYR A 1 130 ? 2.614 -5.953 4.765 1.00 85.25 130 TYR A CA 1
ATOM 1090 C C . TYR A 1 130 ? 3.357 -4.962 3.849 1.00 85.25 130 TYR A C 1
ATOM 1092 O O . TYR A 1 130 ? 3.244 -3.751 4.025 1.00 85.25 130 TYR A O 1
ATOM 1100 N N . GLY A 1 131 ? 4.082 -5.462 2.847 1.00 90.06 131 GLY A N 1
ATOM 1101 C CA . GLY A 1 131 ? 4.912 -4.679 1.935 1.00 90.06 131 GLY A CA 1
ATOM 1102 C C . GLY A 1 131 ? 4.930 -5.240 0.516 1.00 90.06 131 GLY A C 1
ATOM 1103 O O . GLY A 1 131 ? 4.242 -6.216 0.208 1.00 90.06 131 GLY A O 1
ATOM 1104 N N . VAL A 1 132 ? 5.716 -4.626 -0.365 1.00 94.94 132 VAL A N 1
ATOM 1105 C CA . VAL A 1 132 ? 5.791 -5.038 -1.773 1.00 94.94 132 VAL A CA 1
ATOM 1106 C C . VAL A 1 132 ? 7.093 -4.615 -2.435 1.00 94.94 132 VAL A C 1
ATOM 1108 O O . VAL A 1 132 ? 7.594 -3.514 -2.215 1.00 94.94 132 VAL A O 1
ATOM 1111 N N . THR A 1 133 ? 7.600 -5.490 -3.296 1.00 94.69 133 THR A N 1
ATOM 1112 C CA . THR A 1 133 ? 8.655 -5.173 -4.256 1.00 94.69 133 THR A CA 1
ATOM 1113 C C . THR A 1 133 ? 8.048 -5.014 -5.645 1.00 94.69 133 THR A C 1
ATOM 1115 O O . THR A 1 133 ? 7.283 -5.877 -6.079 1.00 94.69 133 THR A O 1
ATOM 1118 N N . ILE A 1 134 ? 8.378 -3.918 -6.328 1.00 93.56 134 ILE A N 1
ATOM 1119 C CA . ILE A 1 134 ? 7.891 -3.594 -7.673 1.00 93.56 134 ILE A CA 1
ATOM 1120 C C . ILE A 1 134 ? 9.070 -3.634 -8.639 1.00 93.56 134 ILE A C 1
ATOM 1122 O O . ILE A 1 134 ? 10.042 -2.900 -8.453 1.00 93.56 134 ILE A O 1
ATOM 1126 N N . VAL A 1 135 ? 8.964 -4.470 -9.669 1.00 91.94 135 VAL A N 1
ATOM 1127 C CA . VAL A 1 135 ? 9.981 -4.631 -10.718 1.00 91.94 135 VAL A CA 1
ATOM 1128 C C . VAL A 1 135 ? 9.333 -4.536 -12.103 1.00 91.94 135 VAL A C 1
ATOM 1130 O O . VAL A 1 135 ? 8.136 -4.817 -12.226 1.00 91.94 135 VAL A O 1
ATOM 1133 N N . PRO A 1 136 ? 10.070 -4.141 -13.156 1.00 87.44 136 PRO A N 1
ATOM 1134 C CA . PRO A 1 136 ? 9.591 -4.272 -14.531 1.00 87.44 136 PRO A CA 1
ATOM 1135 C C . PRO A 1 136 ? 9.291 -5.740 -14.870 1.00 87.44 136 PRO A C 1
ATOM 1137 O O . PRO A 1 136 ? 9.975 -6.639 -14.377 1.00 87.44 136 PRO A O 1
ATOM 1140 N N . ALA A 1 137 ? 8.252 -5.970 -15.673 1.00 83.31 137 ALA A N 1
ATOM 1141 C CA . ALA A 1 137 ? 7.818 -7.296 -16.105 1.00 83.31 137 ALA A CA 1
ATOM 1142 C C . ALA A 1 137 ? 8.644 -7.873 -17.252 1.00 83.31 137 ALA A C 1
ATOM 1144 O O . ALA A 1 137 ? 9.116 -7.089 -18.108 1.00 83.31 137 ALA A O 1
#

Secondary structure (DSSP, 8-state):
--HHHHHHTT--HHHHHHHHHHHHHHHTGGGS-HHHHHHHHS----TTEEEEEEEE-TT---EEEE-HHHHHHEEEEEEEEETTS-EEEEEEE-SSEEEPPPPSS-EEEEEEEEESSTTS--EEEEEETTEEEEEE-